Protein AF-A0A5C6PPC3-F1 (afdb_monomer)

Secondary structure (DSSP, 8-state):
----SHHHHHHHHHHHHHHHHHHTT--GGGHHHHIIIIIHHHHHHHHHHHTSSHHHHHHHHHHHHHHHHHHHHHTT-TTS-SPPP--S--SHHHHHHHHHHHSSSS-TT-STTHHHHHHHHHHHHHTT-HHHHHHHHTSSSS-----

Mean predicted aligned error: 3.56 Å

Radius of gyration: 15.16 Å; Cα contacts (8 Å, |Δi|>4): 171; chains: 1; bounding box: 40×26×38 Å

Nearest PDB structures (foldseek):
  3hfw-assembly1_A  TM=9.904E-01  e=4.115E-12  Homo sapiens

Organism: NCBI:txid433684

pLDDT: mean 93.92, std 8.84, range [35.09, 98.75]

InterPro domains:
  IPR005502 ADP-ribosylation/Crystallin J1 [PF03747] (1-143)
  IPR036705 ADP-ribosylation/Crystallin J1 superfamily [G3DSA:1.10.4080.10] (1-146)
  IPR036705 ADP-ribosylation/Crystallin J1 superfamily [SSF101478] (1-142)
  IPR050792 ADP-ribosylglycohydrolase-like [PTHR16222] (1-143)

Sequence (147 aa):
MTHPHPTGFLGAVASALFTAYAVQRRPVTTWGLGLIKEALPVAQNFVQGRGFAVAETERDWGYFGDKWQWYLNLRGISNGRGPVIWPANYGPAERDQVYKTFSLSGWAGRSGHDAPMIALDALLGAGSDWEELMSRAAFHGGNEMTK

Solvent-accessible surface area (backbone atoms only — not comparable to full-atom values): 8094 Å² total; per-residue (Å²): 135,89,47,97,42,45,44,38,46,51,20,55,51,48,50,54,49,50,52,52,35,57,76,67,66,52,64,74,53,32,48,67,38,43,41,61,72,54,48,47,60,54,52,51,55,52,44,58,74,66,68,60,67,42,72,67,38,59,72,51,39,57,59,42,54,52,53,51,52,49,50,27,51,68,27,52,21,62,85,31,44,73,71,74,53,73,66,96,71,68,50,67,72,47,42,43,60,53,39,27,72,61,22,92,80,63,50,15,36,70,46,28,57,24,30,55,46,46,46,49,51,16,50,73,74,24,69,90,39,64,68,52,26,42,52,54,47,48,53,52,92,44,49,48,72,87,126

Foldseek 3Di:
DPDPEQFAVLLVVLVVQVVVCVVVVPPLLCSLLCSLPPVLVVVLVVLVVVVPCNVRRVVRNVVLNVLSCVLNVQQVSNVSDDDGDDDPDDAQVNLQVVQLVSDPHSAGLPISRRVSVQLSVLCSVQPPNPVSSCRRRQDHPHPNDPD

Structure (mmCIF, N/CA/C/O backbone):
data_AF-A0A5C6PPC3-F1
#
_entry.id   AF-A0A5C6PPC3-F1
#
loop_
_atom_site.group_PDB
_atom_site.id
_atom_site.type_symbol
_atom_site.label_atom_id
_atom_site.label_alt_id
_atom_site.label_comp_id
_atom_site.label_asym_id
_atom_site.label_entity_id
_atom_site.label_seq_id
_atom_site.pdbx_PDB_ins_code
_atom_site.Cartn_x
_atom_site.Cartn_y
_atom_site.Cartn_z
_atom_site.occupancy
_atom_site.B_iso_or_equiv
_atom_site.auth_seq_id
_atom_site.auth_comp_id
_atom_site.auth_asym_id
_atom_site.auth_atom_id
_atom_site.pdbx_PDB_model_num
ATOM 1 N N . MET A 1 1 ? -5.559 -7.594 18.276 1.00 73.75 1 MET A N 1
ATOM 2 C CA . MET A 1 1 ? -4.899 -8.308 19.393 1.00 73.75 1 MET A CA 1
ATOM 3 C C . MET A 1 1 ? -3.629 -7.594 19.842 1.00 73.75 1 MET A C 1
AT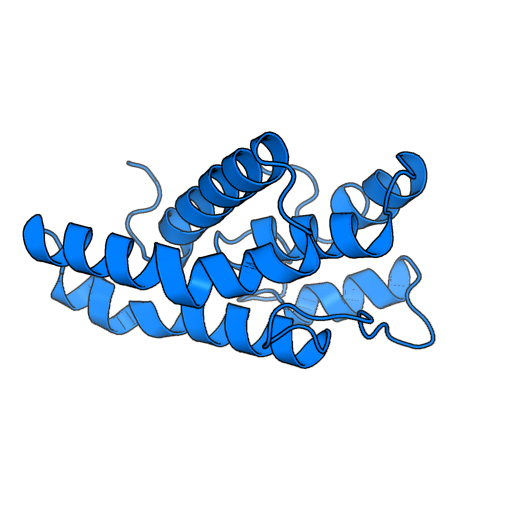OM 5 O O . MET A 1 1 ? -3.569 -7.245 21.005 1.00 73.75 1 MET A O 1
ATOM 9 N N . THR A 1 2 ? -2.658 -7.321 18.961 1.00 88.56 2 THR A N 1
ATOM 10 C CA . THR A 1 2 ? -1.364 -6.707 19.350 1.00 88.56 2 THR A CA 1
ATOM 11 C C . THR A 1 2 ? -1.152 -5.265 18.869 1.00 88.56 2 THR A C 1
ATOM 13 O O . THR A 1 2 ? -0.312 -4.568 19.420 1.00 88.56 2 THR A O 1
ATOM 16 N N . HIS A 1 3 ? -1.933 -4.794 17.889 1.00 90.25 3 HIS A N 1
ATOM 17 C CA . HIS A 1 3 ? -1.831 -3.439 17.326 1.00 90.25 3 HIS A CA 1
ATOM 18 C C . HIS A 1 3 ? -3.191 -2.713 17.371 1.00 90.25 3 HIS A C 1
ATOM 20 O O . HIS A 1 3 ? -3.855 -2.599 16.339 1.00 90.25 3 HIS A O 1
ATOM 26 N N . PRO A 1 4 ? -3.662 -2.265 18.551 1.00 90.69 4 PRO A N 1
ATOM 27 C CA . PRO A 1 4 ? -4.972 -1.630 18.728 1.00 90.69 4 PRO A CA 1
ATOM 28 C C . PRO A 1 4 ? -4.967 -0.145 18.306 1.00 90.69 4 PRO A C 1
ATOM 30 O O . PRO A 1 4 ? -5.445 0.715 19.032 1.00 90.69 4 PRO A O 1
ATOM 33 N N . HIS A 1 5 ? -4.390 0.159 17.143 1.00 95.12 5 HIS A N 1
ATOM 34 C CA . HIS A 1 5 ? -4.354 1.495 16.544 1.00 95.12 5 HIS A CA 1
ATOM 35 C C . HIS A 1 5 ? -4.693 1.377 15.049 1.00 95.12 5 HIS A C 1
ATOM 37 O O . HIS A 1 5 ? -4.181 0.442 14.419 1.00 95.12 5 HIS A O 1
ATOM 43 N N . PRO A 1 6 ? -5.493 2.289 14.452 1.00 96.00 6 PRO A N 1
ATOM 44 C CA . PRO A 1 6 ? -5.935 2.194 13.054 1.00 96.00 6 PRO A CA 1
ATOM 45 C C . PRO A 1 6 ? -4.784 2.026 12.066 1.00 96.00 6 PRO A C 1
ATOM 47 O O . PRO A 1 6 ? -4.80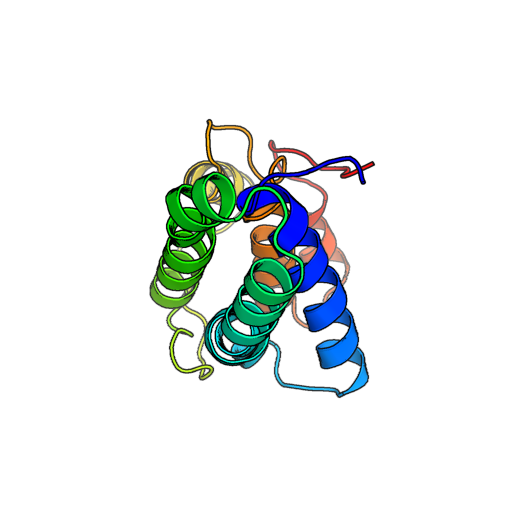3 1.090 11.274 1.00 96.00 6 PRO A O 1
ATOM 50 N N . THR A 1 7 ? -3.712 2.815 12.187 1.00 95.75 7 THR A N 1
ATOM 51 C CA . THR A 1 7 ? -2.498 2.648 11.361 1.00 95.75 7 THR A CA 1
ATOM 52 C C . THR A 1 7 ? -1.925 1.226 11.386 1.00 95.75 7 THR A C 1
ATOM 54 O O . THR A 1 7 ? -1.358 0.780 10.395 1.00 95.75 7 THR A O 1
ATOM 57 N N . GLY A 1 8 ? -2.065 0.509 12.505 1.00 95.31 8 GLY A N 1
ATOM 58 C CA . GLY A 1 8 ? -1.597 -0.864 12.662 1.00 95.31 8 GLY A CA 1
ATOM 59 C C . GLY A 1 8 ? -2.572 -1.887 12.083 1.00 95.31 8 GLY A C 1
ATOM 60 O O . GLY A 1 8 ? -2.228 -2.606 11.147 1.00 95.31 8 GLY A O 1
ATOM 61 N N . PHE A 1 9 ? -3.794 -1.970 12.619 1.00 96.06 9 PHE A N 1
ATOM 62 C CA . PHE A 1 9 ? -4.726 -3.032 12.219 1.00 96.06 9 PHE A CA 1
ATOM 63 C C . PHE A 1 9 ? -5.264 -2.868 10.791 1.00 96.06 9 PHE A C 1
ATOM 65 O O . PHE A 1 9 ? -5.566 -3.874 10.150 1.00 96.06 9 PHE A O 1
ATOM 72 N N . LEU A 1 10 ? -5.346 -1.643 10.255 1.00 97.88 10 LEU A N 1
ATOM 73 C CA . LEU A 1 10 ? -5.717 -1.432 8.851 1.00 97.88 10 LEU A CA 1
ATOM 74 C C . LEU A 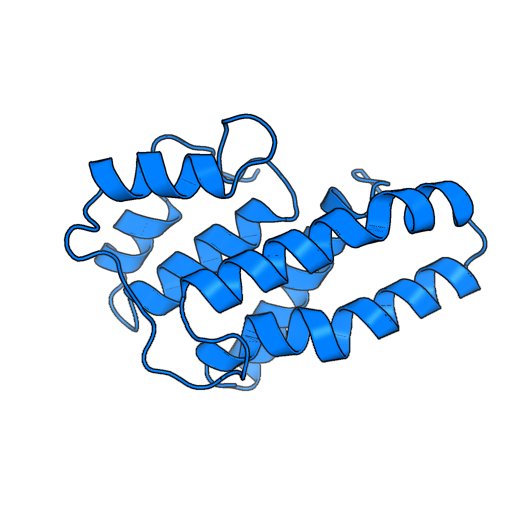1 10 ? -4.638 -1.949 7.894 1.00 97.88 10 LEU A C 1
ATOM 76 O O . LEU A 1 10 ? -4.958 -2.343 6.775 1.00 97.88 10 LEU A O 1
ATOM 80 N N . GLY A 1 11 ? -3.388 -2.058 8.353 1.00 98.06 11 GLY A N 1
ATOM 81 C CA . GLY A 1 11 ? -2.342 -2.774 7.627 1.00 98.06 11 GLY A CA 1
ATOM 82 C C . GLY A 1 11 ? -2.659 -4.256 7.449 1.00 98.06 11 GLY A C 1
ATOM 83 O O . GLY A 1 11 ? -2.522 -4.792 6.354 1.00 98.06 11 GLY A O 1
ATOM 84 N N . ALA A 1 12 ? -3.177 -4.908 8.494 1.00 98.00 12 ALA A N 1
ATOM 85 C CA . ALA A 1 12 ? -3.624 -6.298 8.401 1.00 98.00 12 ALA A CA 1
ATOM 86 C C . ALA A 1 12 ? -4.828 -6.452 7.453 1.00 98.00 12 ALA A C 1
ATOM 88 O O . ALA A 1 12 ? -4.882 -7.410 6.681 1.00 98.00 12 ALA A O 1
ATOM 89 N N . VAL A 1 13 ? -5.759 -5.488 7.466 1.00 98.25 13 VAL A N 1
ATOM 90 C CA . VAL A 1 13 ? -6.870 -5.432 6.499 1.00 98.25 13 VAL A CA 1
ATOM 91 C C . VAL A 1 13 ? -6.333 -5.324 5.071 1.00 98.25 13 VAL A C 1
ATOM 93 O O . VAL A 1 13 ? -6.765 -6.091 4.215 1.00 98.25 13 VAL A O 1
ATOM 96 N N . ALA A 1 14 ? -5.369 -4.434 4.814 1.00 98.69 14 ALA A N 1
ATOM 97 C CA . ALA A 1 14 ? -4.754 -4.276 3.497 1.00 98.69 14 ALA A CA 1
ATOM 98 C C . ALA A 1 14 ? -4.091 -5.575 3.009 1.00 98.69 14 ALA A C 1
ATOM 100 O O . ALA A 1 14 ? -4.391 -6.029 1.906 1.00 98.69 14 ALA A O 1
ATOM 101 N N . SER A 1 15 ? -3.270 -6.226 3.840 1.00 98.31 15 SER A N 1
ATOM 102 C CA . SER A 1 15 ? -2.610 -7.490 3.484 1.00 98.31 15 SER A CA 1
ATOM 103 C C . SER A 1 15 ? -3.606 -8.607 3.152 1.00 98.31 15 SER A C 1
ATOM 105 O O . SER A 1 15 ? -3.459 -9.295 2.137 1.00 98.31 15 SER A O 1
ATOM 107 N N . ALA A 1 16 ? -4.648 -8.777 3.973 1.00 98.38 16 ALA A N 1
ATOM 108 C CA . ALA A 1 16 ? -5.672 -9.792 3.735 1.00 98.38 16 ALA A CA 1
ATOM 109 C C . ALA A 1 16 ? -6.486 -9.489 2.465 1.00 98.38 16 ALA A C 1
ATOM 111 O O . ALA A 1 16 ? -6.740 -10.384 1.656 1.00 98.38 16 ALA A O 1
ATOM 112 N N . LEU A 1 17 ? -6.846 -8.220 2.255 1.00 98.56 17 LEU A N 1
ATOM 113 C CA . LEU A 1 17 ? -7.590 -7.773 1.081 1.00 98.56 17 LEU A CA 1
ATOM 114 C C . LEU A 1 17 ? -6.797 -7.995 -0.208 1.00 98.56 17 LEU A C 1
ATOM 116 O O . LEU A 1 17 ? -7.330 -8.539 -1.171 1.00 98.56 17 LEU A O 1
ATOM 120 N N . PHE A 1 18 ? -5.523 -7.609 -0.230 1.00 98.62 18 PHE A N 1
ATOM 121 C CA . PHE A 1 18 ? -4.670 -7.761 -1.409 1.00 98.62 18 PHE A CA 1
ATOM 122 C C . PHE A 1 18 ? -4.427 -9.230 -1.738 1.00 98.62 18 PHE A C 1
ATOM 124 O O . PHE A 1 18 ? -4.481 -9.611 -2.905 1.00 98.62 18 PHE A O 1
ATOM 131 N N . THR A 1 19 ? -4.285 -10.080 -0.719 1.00 98.62 19 THR A N 1
ATOM 132 C CA . THR A 1 19 ? -4.251 -11.538 -0.903 1.00 98.62 19 THR A CA 1
ATOM 133 C C . THR A 1 19 ? -5.537 -12.039 -1.571 1.00 98.62 19 THR A C 1
ATOM 135 O O . THR A 1 19 ? 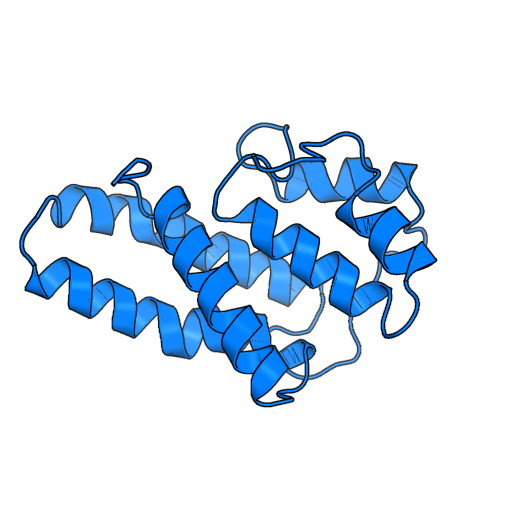-5.481 -12.779 -2.554 1.00 98.62 19 THR A O 1
ATOM 138 N N . ALA A 1 20 ? -6.709 -11.594 -1.107 1.00 98.56 20 ALA A N 1
ATOM 139 C CA . ALA A 1 20 ? -7.985 -11.958 -1.724 1.00 98.56 20 ALA A CA 1
ATOM 140 C C . ALA A 1 20 ? -8.113 -11.438 -3.169 1.00 98.56 20 ALA A C 1
ATOM 142 O O . ALA A 1 20 ? -8.620 -12.146 -4.041 1.00 98.56 20 ALA A O 1
ATOM 143 N N . TYR A 1 21 ? -7.629 -10.227 -3.451 1.00 98.56 21 TYR A N 1
ATOM 144 C CA . TYR A 1 21 ? -7.606 -9.654 -4.797 1.00 98.56 21 TYR A CA 1
ATOM 145 C C . TYR A 1 21 ? -6.681 -10.414 -5.748 1.00 98.56 21 TYR A C 1
ATOM 147 O O . TYR A 1 21 ? -7.057 -10.624 -6.904 1.00 98.56 21 TYR A O 1
ATOM 155 N N . ALA A 1 22 ? -5.531 -10.884 -5.261 1.00 97.94 22 ALA A N 1
ATOM 156 C CA . ALA A 1 22 ? -4.623 -11.738 -6.018 1.00 97.94 22 ALA A CA 1
ATOM 157 C C . ALA A 1 22 ? -5.300 -13.057 -6.420 1.00 97.94 22 ALA A C 1
ATOM 159 O O . ALA A 1 22 ? -5.281 -13.425 -7.594 1.00 97.94 22 ALA A O 1
ATOM 160 N N . VAL A 1 23 ? -5.984 -13.723 -5.478 1.00 98.44 23 VAL A N 1
ATOM 161 C CA . VAL A 1 23 ? -6.762 -14.950 -5.747 1.00 98.44 23 VAL A CA 1
ATOM 162 C C . VAL A 1 23 ? -7.852 -14.702 -6.795 1.00 98.44 23 VAL A C 1
ATOM 164 O O . VAL A 1 23 ? -8.050 -15.517 -7.694 1.00 98.44 23 VAL A O 1
ATOM 167 N N . GLN A 1 24 ? -8.521 -13.549 -6.727 1.00 98.25 24 GLN A N 1
ATOM 168 C CA . GLN A 1 24 ? -9.544 -13.127 -7.692 1.00 98.25 24 GLN A CA 1
ATOM 169 C C . GLN A 1 24 ? -8.973 -12.637 -9.031 1.00 98.25 24 GLN A C 1
ATOM 171 O O . GLN A 1 24 ? -9.745 -12.289 -9.923 1.00 98.25 24 GLN A O 1
ATOM 176 N N . ARG A 1 25 ? -7.643 -12.574 -9.182 1.00 97.19 25 ARG A N 1
ATOM 177 C CA . ARG A 1 25 ? -6.958 -12.032 -10.366 1.00 97.19 25 ARG A CA 1
ATOM 178 C C . ARG A 1 25 ? -7.398 -10.605 -10.712 1.00 97.19 25 ARG A C 1
ATOM 180 O O . ARG A 1 25 ? -7.464 -10.236 -11.884 1.00 97.19 25 ARG A O 1
ATOM 187 N N . ARG A 1 26 ? -7.707 -9.787 -9.699 1.00 97.81 26 ARG A N 1
ATOM 188 C CA . ARG A 1 26 ? -7.990 -8.362 -9.918 1.00 97.81 26 ARG A CA 1
ATOM 189 C C . ARG A 1 26 ? -6.711 -7.656 -10.394 1.00 97.81 26 ARG A C 1
ATOM 191 O O . ARG A 1 26 ? -5.647 -7.948 -9.844 1.00 97.81 26 ARG A O 1
ATOM 198 N N . PRO A 1 27 ? -6.785 -6.702 -11.339 1.00 97.12 27 PRO A N 1
ATOM 199 C CA . PRO A 1 27 ? -5.612 -5.941 -11.762 1.00 97.12 27 PRO A CA 1
ATOM 200 C C . PRO A 1 27 ? -4.938 -5.238 -10.576 1.00 97.12 27 PRO A C 1
ATOM 202 O O . PRO A 1 27 ? -5.609 -4.557 -9.803 1.00 97.12 27 PRO A O 1
ATOM 205 N N . VAL A 1 28 ? -3.616 -5.370 -10.434 1.00 97.81 28 VAL A N 1
ATOM 206 C CA . VAL A 1 28 ? -2.870 -4.848 -9.265 1.00 97.81 28 VAL A CA 1
ATOM 207 C C . VAL A 1 28 ? -3.047 -3.332 -9.094 1.00 97.81 28 VAL A C 1
ATOM 209 O O . VAL A 1 28 ? -3.136 -2.833 -7.974 1.00 97.81 28 VAL A O 1
ATOM 212 N N . THR A 1 29 ? -3.220 -2.593 -10.196 1.00 98.06 29 THR A N 1
ATOM 213 C CA . THR A 1 29 ? -3.464 -1.141 -10.180 1.00 98.06 29 THR A CA 1
ATOM 214 C C . THR A 1 29 ? -4.748 -0.740 -9.452 1.00 98.06 29 THR A C 1
ATOM 216 O O . THR A 1 29 ? -4.858 0.403 -9.018 1.00 98.06 29 THR A O 1
ATOM 219 N N . THR A 1 30 ? -5.720 -1.644 -9.284 1.00 98.38 30 THR A N 1
ATOM 220 C CA . THR A 1 30 ? -6.989 -1.340 -8.601 1.00 98.38 30 THR A CA 1
ATOM 221 C C . THR A 1 30 ? -6.943 -1.611 -7.100 1.00 98.38 30 THR A C 1
ATOM 223 O O . THR A 1 30 ? -7.883 -1.248 -6.394 1.00 98.38 30 THR A O 1
ATOM 226 N N . TRP A 1 31 ? -5.900 -2.272 -6.587 1.00 98.56 31 TRP A N 1
ATOM 227 C CA . TRP A 1 31 ? -5.908 -2.815 -5.227 1.00 98.56 31 TRP A CA 1
ATOM 228 C C . TRP A 1 31 ? -5.968 -1.720 -4.162 1.00 98.56 31 TRP A C 1
ATOM 230 O O . TRP A 1 31 ? -6.843 -1.757 -3.297 1.00 98.56 31 TRP A O 1
ATOM 240 N N . GLY A 1 32 ? -5.111 -0.700 -4.262 1.00 98.44 32 GLY A N 1
ATOM 241 C CA . GLY A 1 32 ? -5.124 0.418 -3.316 1.00 98.44 32 GLY A CA 1
ATOM 242 C C . GLY A 1 32 ? -6.399 1.268 -3.394 1.00 98.44 32 GLY A C 1
ATOM 243 O O . GLY A 1 32 ? -6.890 1.724 -2.365 1.00 98.44 32 GLY A O 1
ATOM 244 N N . LEU A 1 33 ? -6.997 1.423 -4.583 1.00 98.38 33 LEU A N 1
ATOM 245 C CA . LEU A 1 33 ? -8.302 2.082 -4.706 1.00 98.38 33 LEU A CA 1
ATOM 246 C C . LEU A 1 33 ? -9.388 1.287 -3.968 1.00 98.38 33 LEU A C 1
ATOM 248 O O . LEU A 1 33 ? -10.164 1.870 -3.213 1.00 98.38 33 LEU A O 1
ATOM 252 N N . GLY A 1 34 ? -9.410 -0.036 -4.150 1.00 98.56 34 GLY A N 1
ATOM 253 C CA . GLY A 1 34 ? -10.325 -0.927 -3.439 1.00 98.56 34 GLY A CA 1
ATOM 254 C C . GLY A 1 34 ? -10.120 -0.888 -1.922 1.00 98.56 34 GLY A C 1
ATOM 255 O O . GLY A 1 34 ? -11.093 -0.894 -1.176 1.00 98.56 34 GLY A O 1
ATOM 256 N N . LEU A 1 35 ? -8.877 -0.768 -1.443 1.00 98.69 35 LEU A N 1
ATOM 257 C CA . LEU A 1 35 ? -8.603 -0.559 -0.019 1.00 98.69 35 LEU A CA 1
ATOM 258 C C . LEU A 1 35 ? -9.320 0.694 0.503 1.00 98.69 35 LEU A C 1
ATOM 260 O O . LEU A 1 35 ? -10.087 0.596 1.457 1.00 98.69 35 LEU A O 1
ATOM 264 N N . ILE A 1 36 ? -9.133 1.842 -0.154 1.00 98.50 36 ILE A N 1
ATOM 265 C CA . ILE A 1 36 ? -9.710 3.123 0.285 1.00 98.50 36 ILE A CA 1
ATOM 266 C C . ILE A 1 36 ? -11.236 3.151 0.139 1.00 98.50 36 ILE A C 1
ATOM 268 O O . ILE A 1 36 ? -11.926 3.649 1.026 1.00 98.50 36 ILE A O 1
ATOM 272 N N . LYS A 1 37 ? -11.774 2.672 -0.987 1.00 98.12 37 LYS A N 1
ATOM 273 C CA . LYS A 1 37 ? -13.191 2.857 -1.345 1.00 98.12 37 LYS A CA 1
ATOM 274 C C . LYS A 1 37 ? -14.104 1.730 -0.882 1.00 98.12 37 LYS A C 1
ATOM 276 O O . LYS A 1 37 ? -15.282 1.987 -0.665 1.00 98.12 37 LYS A O 1
ATOM 281 N N . GLU A 1 38 ? -13.585 0.514 -0.734 1.00 96.88 38 GLU A N 1
ATOM 282 C CA . GLU A 1 38 ? -14.380 -0.658 -0.353 1.00 96.88 38 GLU A CA 1
ATOM 283 C C . GLU A 1 38 ? -14.072 -1.069 1.093 1.00 96.88 38 GLU A C 1
ATOM 285 O O . GLU A 1 38 ? -14.972 -1.127 1.928 1.00 96.88 38 GLU A O 1
ATOM 290 N N . ALA A 1 39 ? -12.800 -1.313 1.422 1.00 98.06 39 ALA A N 1
ATOM 291 C CA . ALA A 1 39 ? -12.445 -1.931 2.699 1.00 98.06 39 ALA A CA 1
ATOM 292 C C . ALA A 1 39 ? -12.461 -0.967 3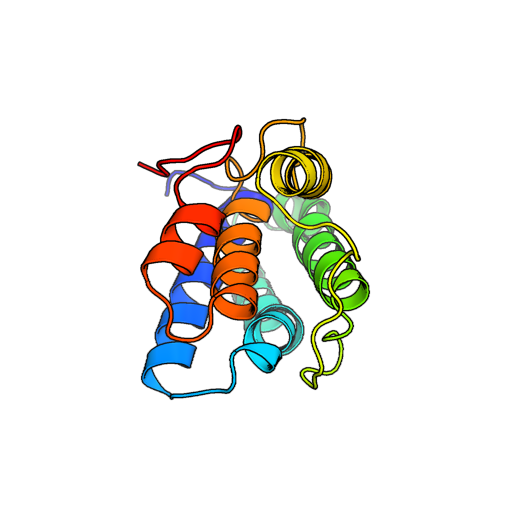.894 1.00 98.06 39 ALA A C 1
ATOM 294 O O . ALA A 1 39 ? -12.972 -1.341 4.950 1.00 98.06 39 ALA A O 1
ATOM 295 N N . LEU A 1 40 ? -11.936 0.260 3.758 1.00 97.94 40 LEU A N 1
ATOM 296 C CA . LEU A 1 40 ? -11.907 1.214 4.876 1.00 97.94 40 LEU A CA 1
ATOM 297 C C . LEU A 1 40 ? -13.314 1.558 5.406 1.00 97.94 40 LEU A C 1
ATOM 299 O O . LEU A 1 40 ? -13.505 1.441 6.615 1.00 97.94 40 LEU A O 1
ATOM 303 N N . PRO A 1 41 ? -14.326 1.887 4.576 1.00 97.38 41 PRO A N 1
ATOM 304 C CA . PRO A 1 41 ? -15.675 2.154 5.083 1.00 97.38 41 PRO A CA 1
ATOM 305 C C . PRO A 1 41 ? -16.282 0.963 5.838 1.00 97.38 41 PRO A C 1
ATOM 307 O O . PRO A 1 41 ? -16.891 1.130 6.893 1.00 97.38 41 PRO A O 1
ATOM 310 N N . VAL A 1 42 ? -16.074 -0.261 5.338 1.00 97.75 42 VAL A N 1
ATOM 311 C CA . VAL A 1 42 ? -16.559 -1.485 5.996 1.00 97.75 42 VAL A CA 1
ATOM 312 C C . VAL A 1 42 ? -15.856 -1.704 7.338 1.00 97.75 42 VAL A C 1
ATOM 314 O O . VAL A 1 42 ? -16.513 -2.014 8.333 1.00 97.75 42 VAL A O 1
ATOM 317 N N . ALA A 1 43 ? -14.536 -1.508 7.393 1.00 96.56 43 ALA A N 1
ATOM 318 C CA . ALA A 1 43 ? -13.766 -1.618 8.627 1.00 96.56 43 ALA A CA 1
ATOM 319 C C . ALA A 1 43 ? -14.191 -0.566 9.665 1.00 96.56 43 ALA A C 1
ATOM 321 O O . ALA A 1 43 ? -14.305 -0.890 10.847 1.00 96.56 43 ALA A O 1
ATOM 322 N N . GLN A 1 44 ? -14.471 0.667 9.235 1.00 95.25 44 GLN A N 1
ATOM 323 C CA . GLN A 1 44 ? -14.921 1.743 10.119 1.00 95.25 44 GLN A CA 1
ATOM 324 C C . GLN A 1 44 ? -16.284 1.422 10.738 1.00 95.25 44 GLN A C 1
ATOM 326 O O . GLN A 1 44 ? -16.430 1.464 11.960 1.00 95.25 44 GLN A O 1
ATOM 331 N N . ASN A 1 45 ? -17.245 0.995 9.912 1.00 96.19 45 ASN A N 1
ATOM 332 C CA . ASN A 1 45 ? -18.564 0.561 10.377 1.00 96.19 45 ASN A CA 1
ATOM 333 C C . ASN A 1 45 ? -18.460 -0.601 11.378 1.00 96.19 45 ASN A C 1
ATOM 335 O O . ASN A 1 45 ? -19.187 -0.643 12.371 1.00 96.19 45 ASN A O 1
ATOM 339 N N . PHE A 1 46 ? -17.535 -1.541 11.150 1.00 94.38 46 PHE A N 1
ATOM 340 C CA . PHE A 1 46 ? -17.289 -2.637 12.085 1.00 94.38 46 PHE A CA 1
ATOM 341 C C . PHE A 1 46 ? -16.767 -2.137 13.439 1.00 94.38 46 PHE A C 1
ATOM 343 O O . PHE A 1 46 ? -17.260 -2.583 14.474 1.00 94.38 46 PHE A O 1
ATOM 350 N N . VAL A 1 47 ? -15.797 -1.215 13.455 1.00 93.25 47 VAL A N 1
ATOM 351 C CA . VAL A 1 47 ? -15.260 -0.634 14.700 1.00 93.25 47 VAL A CA 1
ATOM 352 C C . VAL A 1 47 ? -16.356 0.089 15.482 1.00 93.25 47 VAL A C 1
ATOM 354 O O . VAL A 1 47 ? -16.532 -0.185 16.670 1.00 93.25 47 VAL A O 1
ATOM 357 N N . GLN A 1 48 ? -17.135 0.942 14.812 1.00 93.50 48 GLN A N 1
ATOM 358 C CA . GLN A 1 48 ? -18.257 1.661 15.421 1.00 93.50 48 GLN A CA 1
ATOM 359 C C . GLN A 1 48 ? -19.276 0.694 16.038 1.00 93.50 48 GLN A C 1
ATOM 361 O O . GLN A 1 48 ? -19.672 0.861 17.190 1.00 93.50 48 GLN A O 1
ATOM 366 N N . GLY A 1 49 ? -19.634 -0.374 15.317 1.00 93.38 49 GLY A N 1
ATOM 367 C CA . GLY A 1 49 ? -20.576 -1.389 15.796 1.00 93.38 49 GLY A CA 1
ATOM 368 C C . GLY A 1 49 ? -20.073 -2.226 16.979 1.00 93.38 49 GLY A C 1
ATOM 369 O O . GLY A 1 49 ? -20.882 -2.796 17.708 1.00 93.38 49 GLY A O 1
ATOM 370 N N . ARG A 1 50 ? -18.754 -2.311 17.202 1.00 89.88 50 ARG A N 1
ATOM 371 C CA . ARG A 1 50 ? -18.174 -3.007 18.366 1.00 89.88 50 ARG A CA 1
ATOM 372 C C . ARG A 1 50 ? -18.129 -2.146 19.626 1.00 89.88 50 ARG A C 1
ATOM 374 O O . ARG A 1 50 ? -18.012 -2.711 20.710 1.00 89.88 50 ARG A O 1
ATOM 381 N N . GLY A 1 51 ? -18.205 -0.822 19.496 1.00 86.56 51 GLY A N 1
ATOM 382 C CA . GLY A 1 51 ? -18.282 0.102 20.632 1.00 86.56 51 GLY A CA 1
ATOM 383 C C . GLY A 1 51 ? -17.022 0.184 21.505 1.00 86.56 51 GLY A C 1
ATOM 384 O O . GLY A 1 51 ? -17.085 0.732 22.600 1.00 86.56 51 GLY A O 1
ATOM 385 N N . PHE A 1 52 ? -15.880 -0.347 21.057 1.00 86.00 52 PHE A N 1
ATOM 386 C CA . PHE A 1 52 ? -14.625 -0.337 21.817 1.00 86.00 52 PHE A CA 1
ATOM 387 C C . PHE A 1 52 ? -13.636 0.686 21.246 1.00 86.00 52 PHE A C 1
ATOM 389 O O . PHE A 1 52 ? -13.332 0.625 20.057 1.00 86.00 52 PHE A O 1
ATOM 396 N N . ALA A 1 53 ? -13.118 1.585 22.096 1.00 88.00 53 ALA A N 1
ATOM 397 C CA . ALA A 1 53 ? -12.127 2.618 21.747 1.00 88.00 53 ALA A CA 1
ATOM 398 C C . ALA A 1 53 ? -12.465 3.400 20.456 1.00 88.00 53 ALA A C 1
ATOM 400 O O . ALA A 1 53 ? -11.592 3.696 19.634 1.00 88.00 53 ALA A O 1
ATOM 401 N N . VAL A 1 54 ? -13.762 3.659 20.235 1.00 90.81 54 VAL A N 1
ATOM 402 C CA . VAL A 1 54 ? -14.272 4.242 18.983 1.00 90.81 54 VAL A CA 1
ATOM 403 C C . VAL A 1 54 ? -13.740 5.659 18.804 1.00 90.81 54 VAL A C 1
ATOM 405 O O . VAL A 1 54 ? -13.211 5.965 17.743 1.00 90.81 54 VAL A O 1
ATOM 408 N N . ALA A 1 55 ? -13.796 6.489 19.848 1.00 92.38 55 ALA A N 1
ATOM 409 C CA . ALA A 1 55 ? -13.366 7.883 19.777 1.00 92.38 55 ALA A CA 1
ATOM 410 C C . ALA A 1 55 ? -11.869 8.017 19.448 1.00 92.38 55 ALA A C 1
ATOM 412 O O . ALA A 1 55 ? -11.484 8.817 18.597 1.00 92.38 55 ALA A O 1
ATOM 413 N N . GLU A 1 56 ? -11.016 7.212 20.085 1.00 91.94 56 GLU A N 1
ATOM 414 C CA . GLU A 1 56 ? -9.578 7.186 19.816 1.00 91.94 56 GLU A CA 1
ATOM 415 C C . GLU A 1 56 ? -9.286 6.669 18.406 1.00 91.94 56 GLU A C 1
ATOM 417 O O . GLU A 1 56 ? -8.457 7.233 17.692 1.00 91.94 56 GLU A O 1
ATOM 422 N N . THR A 1 57 ? -9.998 5.622 17.983 1.00 93.62 57 THR A N 1
ATOM 423 C CA . THR A 1 57 ? -9.825 5.038 16.651 1.00 93.62 57 THR A CA 1
ATOM 424 C C . THR A 1 57 ? -10.258 6.006 15.552 1.00 93.62 57 THR A C 1
ATOM 426 O O . THR A 1 57 ? -9.562 6.124 14.548 1.00 93.62 57 THR A O 1
ATOM 429 N N . GLU A 1 58 ? -11.372 6.716 15.730 1.00 93.38 58 GLU A N 1
ATOM 430 C CA . GLU A 1 58 ? -11.874 7.701 14.769 1.00 93.38 58 GLU A CA 1
ATOM 431 C C . GLU A 1 58 ? -10.968 8.927 14.668 1.00 93.38 58 GLU A C 1
ATOM 433 O O . GLU A 1 58 ? -10.721 9.401 13.559 1.00 93.38 58 GLU A O 1
ATOM 438 N N . ARG A 1 59 ? -10.414 9.396 15.796 1.00 95.31 59 ARG A N 1
ATOM 439 C CA . ARG A 1 59 ? -9.449 10.505 15.817 1.00 95.31 59 ARG A CA 1
ATOM 440 C C . ARG A 1 59 ? -8.254 10.233 14.903 1.00 95.31 59 ARG A C 1
ATOM 442 O O . ARG A 1 59 ? -7.841 11.120 14.161 1.00 95.31 59 ARG A O 1
ATOM 449 N N . ASP A 1 60 ? -7.723 9.012 14.943 1.00 95.69 60 ASP A N 1
ATOM 450 C CA . ASP A 1 60 ? -6.480 8.654 14.248 1.00 95.69 60 ASP A CA 1
ATOM 451 C C . ASP A 1 60 ? -6.723 7.920 12.910 1.00 95.69 60 ASP A C 1
ATOM 453 O O . ASP A 1 60 ? -5.776 7.549 12.211 1.00 95.69 60 ASP A O 1
ATOM 457 N N . TRP A 1 61 ? -7.989 7.720 12.519 1.00 95.88 61 TRP A N 1
ATOM 458 C CA . TRP A 1 61 ? -8.386 6.958 11.328 1.00 95.88 61 TRP A CA 1
ATOM 459 C C . TRP A 1 61 ? -7.847 7.554 10.025 1.00 95.88 61 TRP A C 1
ATOM 461 O O . TRP A 1 61 ? -7.350 6.831 9.155 1.00 95.88 61 TRP A O 1
ATOM 471 N N . GLY A 1 62 ? -7.943 8.884 9.900 1.00 96.00 62 GLY A N 1
ATOM 472 C CA . GLY A 1 62 ? -7.660 9.615 8.662 1.00 96.00 62 GLY A CA 1
ATOM 473 C C . GLY A 1 62 ? -6.249 9.379 8.132 1.00 96.00 62 GLY A C 1
ATOM 474 O O . GLY A 1 62 ? -6.074 9.171 6.934 1.00 96.00 62 GLY A O 1
ATOM 475 N N . TYR A 1 63 ? -5.257 9.276 9.026 1.00 97.62 63 TYR A N 1
ATOM 476 C CA . TYR A 1 63 ? -3.849 9.125 8.652 1.00 97.62 63 TYR A CA 1
ATOM 477 C C . TYR A 1 63 ? -3.610 7.984 7.656 1.00 97.62 63 TYR A C 1
ATOM 479 O O . TYR A 1 63 ? -2.912 8.167 6.657 1.00 97.62 63 TYR A O 1
ATOM 487 N N . PHE A 1 64 ? -4.185 6.804 7.915 1.00 98.12 64 PHE A N 1
ATOM 488 C CA . PHE A 1 64 ? -3.978 5.639 7.058 1.00 98.12 64 PHE A CA 1
ATOM 489 C C . PHE A 1 64 ? -4.567 5.884 5.664 1.00 98.12 64 PHE A C 1
ATOM 491 O O . PHE A 1 64 ? -3.869 5.718 4.663 1.00 98.12 64 PHE A O 1
ATOM 498 N N . GLY A 1 65 ? -5.829 6.319 5.595 1.00 97.94 65 GLY A N 1
ATOM 499 C CA . GLY A 1 65 ? -6.512 6.601 4.330 1.00 97.94 65 GLY A CA 1
ATOM 500 C C . GLY A 1 65 ? -5.814 7.691 3.516 1.00 97.94 65 GLY A C 1
ATOM 501 O O . GLY A 1 65 ? -5.572 7.505 2.323 1.00 97.94 65 GLY A O 1
ATOM 502 N N . ASP A 1 66 ? -5.410 8.780 4.168 1.00 98.38 66 ASP A N 1
ATOM 503 C CA . ASP A 1 66 ? -4.748 9.918 3.529 1.00 98.38 66 ASP A CA 1
ATOM 504 C C . ASP A 1 66 ? -3.371 9.541 2.977 1.00 98.38 66 ASP A C 1
ATOM 506 O O . ASP A 1 66 ? -3.025 9.909 1.851 1.00 98.38 66 ASP A O 1
ATOM 510 N N . LYS A 1 67 ? -2.586 8.749 3.724 1.00 98.44 67 LYS A N 1
ATOM 511 C CA . LYS A 1 67 ? -1.289 8.249 3.244 1.00 98.44 67 LYS A CA 1
ATOM 512 C C . LYS A 1 67 ? -1.432 7.316 2.050 1.00 98.44 67 LYS A C 1
ATOM 514 O O . LYS A 1 67 ? -0.658 7.431 1.100 1.00 98.44 67 LYS A O 1
ATOM 519 N N . TRP A 1 68 ? -2.434 6.443 2.055 1.00 98.69 68 TRP A N 1
ATOM 520 C CA . TRP A 1 68 ? -2.738 5.600 0.902 1.00 98.69 68 TRP A CA 1
ATOM 521 C C . TRP A 1 68 ? -3.203 6.421 -0.302 1.00 98.69 68 TRP A C 1
ATOM 523 O O . TRP A 1 68 ? -2.730 6.194 -1.413 1.00 98.69 68 TRP A O 1
ATOM 533 N N . GLN A 1 69 ? -4.057 7.425 -0.102 1.00 98.75 69 GLN A N 1
ATOM 534 C CA . GLN A 1 69 ? -4.501 8.302 -1.185 1.00 98.75 69 GLN A CA 1
ATOM 535 C C . GLN A 1 69 ? -3.333 9.091 -1.793 1.00 98.75 69 GLN A C 1
ATOM 537 O O . GLN A 1 69 ? -3.235 9.202 -3.018 1.00 98.75 69 GLN A O 1
ATOM 542 N N . TRP A 1 70 ? -2.430 9.602 -0.951 1.00 98.62 70 TRP A N 1
ATOM 543 C CA . TRP A 1 70 ? -1.193 10.254 -1.378 1.00 98.62 70 TRP A CA 1
ATOM 544 C C . TRP A 1 70 ? -0.321 9.321 -2.226 1.00 98.62 70 TRP A C 1
ATOM 546 O O . TRP A 1 70 ? 0.097 9.713 -3.315 1.00 98.62 70 TRP A O 1
ATOM 556 N N . TYR A 1 71 ? -0.105 8.081 -1.781 1.00 98.69 71 TYR A N 1
ATOM 557 C CA . TYR A 1 71 ? 0.673 7.085 -2.522 1.00 98.69 71 TYR A CA 1
ATOM 558 C C . TYR A 1 71 ? 0.073 6.790 -3.904 1.00 98.69 71 TYR A C 1
ATOM 560 O O . TYR A 1 71 ? 0.780 6.800 -4.913 1.00 98.69 71 TYR A O 1
ATOM 568 N N . LEU A 1 72 ? -1.245 6.586 -3.980 1.00 98.69 72 LEU A N 1
ATOM 569 C CA . LEU A 1 72 ? -1.904 6.312 -5.258 1.00 98.69 72 LEU A CA 1
ATOM 570 C C . LEU A 1 72 ? -1.831 7.505 -6.214 1.00 98.69 72 LEU A C 1
ATOM 572 O O . LEU A 1 72 ? -1.685 7.306 -7.418 1.00 98.69 72 LEU A O 1
ATOM 576 N N . ASN A 1 73 ? -1.901 8.734 -5.692 1.00 98.56 73 ASN A N 1
ATOM 577 C CA . ASN A 1 73 ? -1.681 9.942 -6.486 1.00 98.56 73 ASN A CA 1
ATOM 578 C C . ASN A 1 73 ? -0.232 10.020 -6.985 1.00 98.56 73 ASN A C 1
ATOM 580 O O . ASN A 1 73 ? -0.018 10.279 -8.166 1.00 98.56 73 ASN A O 1
ATOM 584 N N . LEU A 1 74 ? 0.749 9.736 -6.119 1.00 98.31 74 LEU A N 1
ATOM 585 C CA . LEU A 1 74 ? 2.173 9.704 -6.470 1.00 98.31 74 LEU A CA 1
ATOM 586 C C . LEU A 1 74 ? 2.461 8.719 -7.614 1.00 98.31 74 LEU A C 1
ATOM 588 O O . LEU A 1 74 ? 3.287 9.001 -8.477 1.00 98.31 74 LEU A O 1
ATOM 592 N N . ARG A 1 75 ? 1.774 7.572 -7.627 1.00 98.44 75 ARG A N 1
ATOM 593 C CA . ARG A 1 75 ? 1.894 6.540 -8.667 1.00 98.44 75 ARG A CA 1
ATOM 594 C C . ARG A 1 75 ? 0.946 6.716 -9.852 1.00 98.44 75 ARG A C 1
ATOM 596 O O . ARG A 1 75 ? 1.007 5.914 -10.778 1.00 98.44 75 ARG A O 1
ATOM 603 N N . GLY A 1 76 ? 0.091 7.738 -9.851 1.00 98.31 76 GLY A N 1
ATOM 604 C CA . GLY A 1 76 ? -0.861 8.004 -10.935 1.00 98.31 76 GLY A CA 1
ATOM 605 C C . GLY A 1 76 ? -2.012 6.997 -11.051 1.00 98.31 76 GLY A C 1
ATOM 606 O O . GLY A 1 76 ? -2.693 6.982 -12.069 1.00 98.31 76 GLY A O 1
ATOM 607 N N . ILE A 1 77 ? -2.256 6.178 -10.023 1.00 98.25 77 ILE A N 1
ATOM 608 C CA . ILE A 1 77 ? -3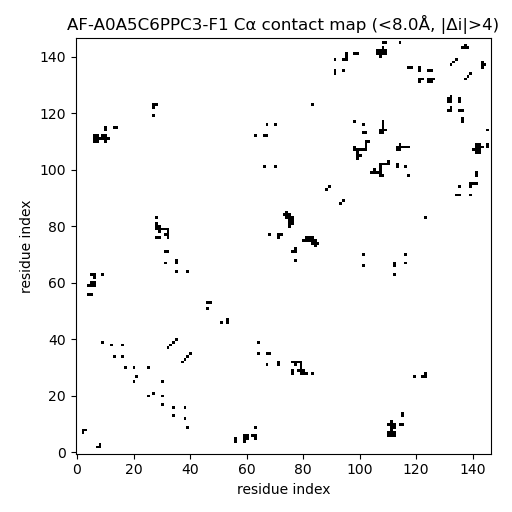.242 5.080 -10.032 1.00 98.25 77 ILE A CA 1
ATOM 609 C C . ILE A 1 77 ? -4.414 5.312 -9.066 1.00 98.25 77 ILE A C 1
ATOM 611 O O . ILE A 1 77 ? -5.110 4.378 -8.670 1.00 98.25 77 ILE A O 1
ATOM 615 N N . SER A 1 78 ? -4.677 6.561 -8.680 1.00 97.56 78 SER A N 1
ATOM 616 C CA . SER A 1 78 ? -5.764 6.913 -7.751 1.00 97.56 78 SER A CA 1
ATOM 617 C C . SER A 1 78 ? -7.173 6.664 -8.286 1.00 97.56 78 SER A C 1
ATOM 619 O O . SER A 1 78 ? -8.122 6.635 -7.509 1.00 97.56 78 SER A O 1
ATOM 621 N N . ASN A 1 79 ? -7.321 6.427 -9.589 1.00 96.19 79 ASN A N 1
ATOM 622 C CA . ASN A 1 79 ? -8.561 5.980 -10.226 1.00 96.19 79 ASN A CA 1
ATOM 623 C C . ASN A 1 79 ? -8.537 4.479 -10.595 1.00 96.19 79 ASN A C 1
ATOM 625 O O . ASN A 1 79 ? -9.423 4.005 -11.305 1.00 96.19 79 ASN A O 1
ATOM 629 N N . GLY A 1 80 ? -7.523 3.735 -10.137 1.00 95.12 80 GLY A N 1
ATOM 630 C CA . GLY A 1 80 ? -7.341 2.308 -10.405 1.00 95.12 80 GLY A CA 1
ATOM 631 C C . GLY A 1 80 ? -6.811 1.975 -11.804 1.00 95.12 80 GLY A C 1
ATOM 632 O O . GLY A 1 80 ? -6.682 0.796 -12.143 1.00 95.12 80 GLY A O 1
ATOM 633 N N . ARG A 1 81 ? -6.514 2.983 -12.632 1.00 94.12 81 ARG A N 1
ATOM 634 C CA . ARG A 1 81 ? -6.036 2.820 -14.010 1.00 94.12 81 ARG A CA 1
ATOM 635 C C . ARG A 1 81 ? -4.557 3.179 -14.100 1.00 94.12 81 ARG A C 1
ATOM 637 O O . ARG A 1 81 ? -4.106 4.096 -13.428 1.00 94.12 81 ARG A O 1
ATOM 644 N N . GLY A 1 82 ? -3.823 2.443 -14.932 1.00 90.62 82 GLY A N 1
ATOM 645 C CA . GLY A 1 82 ? -2.439 2.762 -15.283 1.00 90.62 82 GLY A CA 1
ATOM 646 C C . GLY A 1 82 ? -2.325 3.752 -16.456 1.00 90.62 82 GLY A C 1
ATOM 647 O O . GLY A 1 82 ? -3.348 4.198 -16.985 1.00 90.62 82 GLY A O 1
ATOM 648 N N . PRO A 1 83 ? -1.093 4.047 -16.909 1.00 95.12 83 PRO A N 1
ATOM 649 C CA . PRO A 1 83 ? 0.162 3.438 -16.460 1.00 95.12 83 PRO A CA 1
ATOM 650 C C . PRO A 1 83 ? 0.603 3.920 -15.072 1.00 95.12 83 PRO A C 1
ATOM 652 O O . PRO A 1 83 ? 0.249 5.012 -14.639 1.00 95.12 83 PRO A O 1
ATOM 655 N N . VAL A 1 84 ? 1.389 3.091 -14.380 1.00 97.62 84 VAL A N 1
ATOM 656 C CA . VAL A 1 84 ? 2.034 3.479 -13.118 1.00 97.62 84 VAL A CA 1
ATOM 657 C C . VAL A 1 84 ? 3.137 4.493 -13.416 1.00 97.62 84 VAL A C 1
ATOM 659 O O . VAL A 1 84 ? 3.941 4.288 -14.326 1.00 97.62 84 VAL A O 1
ATOM 662 N N . ILE A 1 85 ? 3.183 5.575 -12.643 1.00 97.81 85 ILE A N 1
ATOM 663 C CA . ILE A 1 85 ? 4.210 6.611 -12.756 1.00 97.81 85 ILE A CA 1
ATOM 664 C C . ILE A 1 85 ? 5.391 6.247 -11.860 1.00 97.81 85 ILE A C 1
ATOM 666 O O . ILE A 1 85 ? 5.258 6.152 -10.638 1.00 97.81 85 ILE A O 1
ATOM 670 N N . TRP A 1 86 ? 6.559 6.094 -12.479 1.00 96.94 86 TRP A N 1
ATOM 671 C CA . TRP A 1 86 ? 7.823 5.848 -11.795 1.00 96.94 86 TRP A CA 1
ATOM 672 C C . TRP A 1 86 ? 8.737 7.072 -11.881 1.00 96.94 86 TRP A C 1
ATOM 674 O O . TRP A 1 86 ? 8.728 7.773 -12.897 1.00 96.94 86 TRP A O 1
ATOM 684 N N . PRO A 1 87 ? 9.558 7.335 -10.850 1.00 95.75 87 PRO A N 1
ATOM 685 C CA . PRO A 1 87 ? 10.686 8.248 -10.980 1.00 95.75 87 PRO A CA 1
ATOM 686 C C . PRO A 1 87 ? 11.626 7.805 -12.110 1.00 95.75 87 PRO A C 1
ATOM 688 O O . PRO A 1 87 ? 11.795 6.608 -12.335 1.00 95.75 87 PRO A O 1
ATOM 691 N N . ALA A 1 88 ? 12.269 8.761 -12.787 1.00 93.56 88 ALA A N 1
ATOM 692 C CA . ALA A 1 88 ? 13.190 8.465 -13.891 1.00 93.56 88 ALA A CA 1
ATOM 693 C C . ALA A 1 88 ? 14.357 7.554 -13.462 1.00 93.56 88 ALA A C 1
ATOM 695 O O . ALA A 1 88 ? 14.722 6.637 -14.189 1.00 93.56 88 ALA A O 1
ATOM 696 N N . ASN A 1 89 ? 14.889 7.784 -12.257 1.00 94.50 89 ASN A N 1
ATOM 697 C CA . ASN A 1 89 ? 15.840 6.897 -11.594 1.00 94.50 89 ASN A CA 1
ATOM 698 C C . ASN A 1 89 ? 15.133 6.246 -10.406 1.00 94.50 89 ASN A C 1
ATOM 700 O O . ASN A 1 89 ? 14.664 6.946 -9.505 1.00 94.50 89 ASN A O 1
ATOM 704 N N . TYR A 1 90 ? 15.031 4.918 -10.415 1.00 95.69 90 TYR A N 1
ATOM 705 C CA . TYR A 1 90 ? 14.350 4.167 -9.358 1.00 95.69 90 TYR A CA 1
ATOM 706 C C . TYR A 1 90 ? 15.083 2.869 -8.985 1.00 95.69 90 TYR A C 1
ATOM 708 O O . TYR A 1 90 ? 14.480 1.806 -8.800 1.00 95.69 90 TYR A O 1
ATOM 716 N N . GLY A 1 91 ? 16.413 2.968 -8.903 1.00 95.25 91 GLY A N 1
ATOM 717 C CA . GLY A 1 91 ? 17.288 1.908 -8.420 1.00 95.25 91 GLY A CA 1
ATOM 718 C C . GLY A 1 91 ? 17.267 1.791 -6.890 1.00 95.25 91 GLY A C 1
ATOM 719 O O . GLY A 1 91 ? 16.533 2.519 -6.220 1.00 95.25 91 GLY A O 1
ATOM 720 N N . PRO A 1 92 ? 18.055 0.869 -6.309 1.00 94.25 92 PRO A N 1
ATOM 721 C CA . PRO A 1 92 ? 18.036 0.603 -4.868 1.00 94.25 92 PRO A CA 1
ATOM 722 C C . PRO A 1 92 ? 18.243 1.852 -3.995 1.00 94.25 92 PRO A C 1
ATOM 724 O O . PRO A 1 92 ? 17.475 2.088 -3.066 1.00 94.25 92 PRO A O 1
ATOM 727 N N . ALA A 1 93 ? 19.220 2.702 -4.333 1.00 94.31 93 ALA A N 1
ATOM 728 C CA . ALA A 1 93 ? 19.513 3.912 -3.564 1.00 94.31 93 ALA A CA 1
ATOM 729 C C . ALA A 1 93 ? 18.372 4.943 -3.632 1.00 94.31 93 ALA A C 1
ATOM 731 O O . ALA A 1 93 ? 18.031 5.565 -2.623 1.00 94.31 93 ALA A O 1
ATOM 732 N N . GLU A 1 94 ? 17.750 5.119 -4.800 1.00 96.62 94 GLU A N 1
ATOM 733 C CA . GLU A 1 94 ? 16.606 6.019 -4.960 1.00 96.62 94 GLU A CA 1
ATOM 734 C C . GLU A 1 94 ? 15.365 5.474 -4.249 1.00 96.62 94 GLU A C 1
ATOM 736 O O . GLU A 1 94 ? 14.634 6.240 -3.613 1.00 96.62 94 GLU A O 1
ATOM 741 N N . ARG A 1 95 ? 15.140 4.153 -4.307 1.00 96.38 95 ARG A N 1
ATOM 742 C CA . ARG A 1 95 ? 14.046 3.489 -3.588 1.00 96.38 95 ARG A CA 1
ATOM 743 C C . ARG A 1 95 ? 14.161 3.694 -2.088 1.00 96.38 95 ARG A C 1
ATOM 745 O O . ARG A 1 95 ? 13.168 4.085 -1.489 1.00 96.38 95 ARG A O 1
ATOM 752 N N . ASP A 1 96 ? 15.348 3.558 -1.504 1.00 94.19 96 ASP A N 1
ATOM 753 C CA . ASP A 1 96 ? 15.564 3.816 -0.076 1.00 94.19 96 ASP A CA 1
ATOM 754 C C . ASP A 1 96 ? 15.149 5.232 0.336 1.00 94.19 96 ASP A C 1
ATOM 756 O O . ASP A 1 96 ? 14.493 5.425 1.363 1.00 94.19 96 ASP A O 1
ATOM 760 N N . GLN A 1 97 ? 15.486 6.242 -0.471 1.00 94.56 97 GLN A N 1
ATOM 761 C CA . GLN A 1 97 ? 15.079 7.618 -0.177 1.00 94.56 97 GLN A CA 1
ATOM 762 C C . GLN A 1 97 ? 13.574 7.820 -0.352 1.00 94.56 97 GLN A C 1
ATOM 764 O O . GLN A 1 97 ? 12.943 8.480 0.473 1.00 94.56 97 GLN A O 1
ATOM 769 N N . VAL A 1 98 ? 12.975 7.222 -1.383 1.00 95.88 98 VAL A N 1
ATOM 770 C CA . VAL A 1 98 ? 11.528 7.304 -1.609 1.00 95.88 98 VAL A CA 1
ATOM 771 C C . VAL A 1 98 ? 10.754 6.571 -0.515 1.00 95.88 98 VAL A C 1
ATOM 773 O O . VAL A 1 98 ? 9.804 7.129 0.026 1.00 95.88 98 VAL A O 1
ATOM 776 N N . TYR A 1 99 ? 11.168 5.377 -0.103 1.00 96.06 99 TYR A N 1
ATOM 777 C CA . TYR A 1 99 ? 10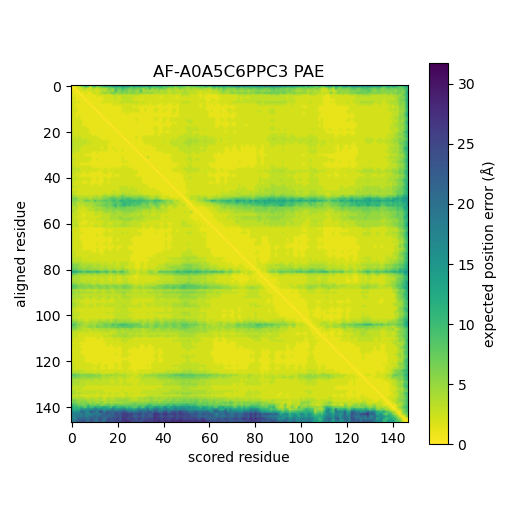.493 4.600 0.936 1.00 96.06 99 TYR A CA 1
ATOM 778 C C . TYR A 1 99 ? 10.524 5.303 2.298 1.00 96.06 99 TYR A C 1
ATOM 780 O O . TYR A 1 99 ? 9.543 5.241 3.044 1.00 96.06 99 TYR A O 1
ATOM 788 N N . LYS A 1 100 ? 11.572 6.078 2.611 1.00 95.19 100 LYS A N 1
ATOM 789 C CA . LYS A 1 100 ? 11.562 6.956 3.798 1.00 95.19 100 LYS A CA 1
ATOM 790 C C . LYS A 1 100 ? 10.396 7.945 3.782 1.00 95.19 100 LYS A C 1
ATOM 792 O O . LYS A 1 100 ? 9.839 8.217 4.843 1.00 95.19 100 LYS A O 1
ATOM 797 N N . THR A 1 101 ? 9.972 8.429 2.611 1.00 96.06 101 THR A N 1
ATOM 798 C CA . THR A 1 101 ? 8.800 9.319 2.488 1.00 96.06 101 THR A CA 1
ATOM 799 C C . THR A 1 101 ? 7.467 8.606 2.741 1.00 96.06 101 THR A C 1
ATOM 801 O O . THR A 1 101 ? 6.484 9.254 3.107 1.00 96.06 101 THR A O 1
ATOM 804 N N . PHE A 1 102 ? 7.428 7.276 2.591 1.00 96.06 102 PHE A N 1
ATOM 805 C CA . PHE A 1 102 ? 6.240 6.463 2.881 1.00 96.06 102 PHE A CA 1
ATOM 806 C C . PHE A 1 102 ? 6.097 6.248 4.391 1.00 96.06 102 PHE A C 1
ATOM 808 O O . PHE A 1 102 ? 4.990 6.140 4.920 1.00 96.06 102 PHE A O 1
ATOM 815 N N . SER A 1 103 ? 7.231 6.222 5.089 1.00 94.19 103 SER A N 1
ATOM 816 C CA . SER A 1 103 ? 7.307 5.926 6.512 1.00 94.19 103 SER A CA 1
ATOM 817 C C . SER A 1 103 ? 6.714 7.012 7.410 1.00 94.19 103 SER A C 1
ATOM 819 O O . SER A 1 103 ? 6.621 8.186 7.050 1.00 94.19 103 SER A O 1
ATOM 821 N N . LEU A 1 104 ? 6.334 6.612 8.625 1.00 89.62 104 LEU A N 1
ATOM 822 C CA . LEU A 1 104 ? 5.902 7.547 9.666 1.00 89.62 104 LEU A CA 1
ATOM 823 C C . LEU A 1 104 ? 7.087 8.306 10.290 1.00 89.62 104 LEU A C 1
ATOM 825 O O . LEU A 1 104 ? 6.955 9.481 10.614 1.00 89.62 104 LEU A O 1
ATOM 829 N N . SER A 1 105 ? 8.230 7.638 10.481 1.00 88.81 105 SER A N 1
ATOM 830 C CA . SER A 1 105 ? 9.347 8.155 11.290 1.00 88.81 105 SER A CA 1
ATOM 831 C C . SER A 1 105 ? 10.732 7.809 10.726 1.00 88.81 105 SER A C 1
ATOM 833 O O . SER A 1 105 ? 11.665 7.533 11.477 1.00 88.81 105 SER A O 1
ATOM 835 N N . GLY A 1 106 ? 10.865 7.749 9.401 1.00 88.06 106 GLY A N 1
ATOM 836 C CA . GLY A 1 106 ? 12.128 7.490 8.701 1.00 88.06 106 GLY A CA 1
ATOM 837 C C . GLY A 1 106 ? 12.509 6.014 8.556 1.00 88.06 106 GLY A C 1
ATOM 838 O O . GLY A 1 106 ? 13.424 5.712 7.795 1.00 88.06 106 GLY A O 1
ATOM 839 N N . TRP A 1 107 ? 11.810 5.092 9.228 1.00 90.38 107 TRP A N 1
ATOM 840 C CA . TRP A 1 107 ? 12.024 3.649 9.083 1.00 90.38 107 TRP A CA 1
ATOM 841 C C . TRP A 1 107 ? 10.900 3.020 8.259 1.00 90.38 107 TRP A C 1
ATOM 843 O O . TRP A 1 107 ? 9.829 2.696 8.776 1.00 90.38 107 TRP A O 1
ATOM 853 N N . ALA A 1 108 ? 11.149 2.898 6.958 1.00 92.94 108 ALA A N 1
ATOM 854 C CA . ALA A 1 108 ? 10.181 2.420 5.982 1.00 92.94 108 ALA A CA 1
ATOM 855 C C . ALA A 1 108 ? 9.810 0.946 6.173 1.00 92.94 108 ALA A C 1
ATOM 857 O O . ALA A 1 108 ? 10.681 0.116 6.415 1.00 92.94 108 ALA A O 1
ATOM 858 N N . GLY A 1 109 ? 8.523 0.628 6.044 1.00 93.44 109 GLY A N 1
ATOM 859 C CA . GLY A 1 109 ? 7.995 -0.739 6.122 1.00 93.44 109 GLY A CA 1
ATOM 860 C C . GLY A 1 109 ? 7.836 -1.270 7.548 1.00 93.44 109 GLY A C 1
ATOM 861 O O . GLY A 1 109 ? 7.593 -2.458 7.758 1.00 93.44 109 GLY A O 1
ATOM 862 N N . ARG A 1 110 ? 7.998 -0.408 8.557 1.00 93.31 110 ARG A N 1
ATOM 863 C CA . ARG A 1 110 ? 7.843 -0.787 9.969 1.00 93.31 110 ARG A CA 1
ATOM 864 C C . ARG A 1 110 ? 6.396 -0.677 10.456 1.00 93.31 110 ARG A C 1
ATOM 866 O O . ARG A 1 110 ? 6.057 -1.253 11.487 1.00 93.31 110 ARG A O 1
ATOM 873 N N . SER A 1 111 ? 5.558 0.097 9.776 1.00 95.50 111 SER A N 1
ATOM 874 C CA . SER A 1 111 ? 4.209 0.431 10.227 1.00 95.50 111 SER A CA 1
ATOM 875 C C . SER A 1 111 ? 3.153 -0.265 9.371 1.00 95.50 111 SER A C 1
ATOM 877 O O . SER A 1 111 ? 3.394 -0.687 8.242 1.00 95.50 111 SER A O 1
ATOM 879 N N . GLY A 1 112 ? 1.937 -0.385 9.906 1.00 96.38 112 GLY A N 1
ATOM 880 C CA . GLY A 1 112 ? 0.861 -1.061 9.183 1.00 96.38 112 GLY A CA 1
ATOM 881 C C . GLY A 1 112 ? 0.436 -0.340 7.898 1.00 96.38 112 GLY A C 1
ATOM 882 O O . GLY A 1 112 ? -0.092 -0.988 7.003 1.00 96.38 112 GLY A O 1
ATOM 883 N N . HIS A 1 113 ? 0.681 0.967 7.748 1.00 97.81 113 HIS A N 1
ATOM 884 C CA . HIS A 1 113 ? 0.352 1.677 6.507 1.00 97.81 113 HIS A CA 1
ATOM 885 C C . HIS A 1 113 ? 1.398 1.483 5.409 1.00 97.81 113 HIS A C 1
ATOM 887 O O . HIS A 1 113 ? 1.014 1.307 4.257 1.00 97.81 113 HIS A O 1
ATOM 893 N N . ASP A 1 114 ? 2.690 1.521 5.745 1.00 97.56 114 ASP A N 1
ATOM 894 C CA . ASP A 1 114 ? 3.774 1.556 4.761 1.00 97.56 114 ASP A CA 1
ATOM 895 C C . ASP A 1 114 ? 4.297 0.170 4.379 1.00 97.56 114 ASP A C 1
ATOM 897 O O . ASP A 1 114 ? 4.691 -0.014 3.232 1.00 97.56 114 ASP A O 1
ATOM 901 N N . ALA A 1 115 ? 4.239 -0.827 5.266 1.00 97.31 115 ALA A N 1
ATOM 902 C CA . ALA A 1 115 ? 4.624 -2.200 4.927 1.00 97.31 115 ALA A CA 1
ATOM 903 C C . ALA A 1 115 ? 3.832 -2.770 3.723 1.00 97.31 115 ALA A C 1
ATOM 905 O O . ALA A 1 115 ? 4.452 -3.109 2.710 1.00 97.31 115 ALA A O 1
ATOM 906 N N . PRO A 1 116 ? 2.481 -2.818 3.740 1.00 98.31 116 PRO A N 1
ATOM 907 C CA . PRO A 1 116 ? 1.708 -3.254 2.573 1.00 98.31 116 PRO A CA 1
ATOM 908 C C . PRO A 1 116 ? 1.806 -2.295 1.375 1.00 98.31 116 PRO A C 1
ATOM 910 O O . PRO A 1 116 ? 1.590 -2.717 0.240 1.00 98.31 116 PRO A O 1
ATOM 913 N N . MET A 1 117 ? 2.137 -1.020 1.595 1.00 98.56 117 MET A N 1
ATOM 914 C CA . MET A 1 117 ? 2.330 -0.040 0.521 1.00 98.56 117 MET A CA 1
ATOM 915 C C . MET A 1 117 ? 3.615 -0.308 -0.266 1.00 98.56 117 MET A C 1
ATOM 917 O O . MET A 1 117 ? 3.572 -0.335 -1.491 1.00 98.56 117 MET A O 1
ATOM 921 N N . ILE A 1 118 ? 4.732 -0.569 0.420 1.00 98.19 118 ILE A N 1
ATOM 922 C CA . ILE A 1 118 ? 6.009 -0.945 -0.207 1.00 98.19 118 ILE A CA 1
ATOM 923 C C . ILE A 1 118 ? 5.868 -2.284 -0.933 1.00 98.19 118 ILE A C 1
ATOM 925 O O . ILE A 1 118 ? 6.330 -2.419 -2.063 1.00 98.19 118 ILE A O 1
ATOM 929 N N . ALA A 1 119 ? 5.161 -3.251 -0.338 1.00 98.00 119 ALA A N 1
ATOM 930 C CA . ALA A 1 119 ? 4.880 -4.525 -0.995 1.00 98.00 119 ALA A CA 1
ATOM 931 C C . ALA A 1 119 ? 4.060 -4.347 -2.287 1.00 98.00 119 ALA A C 1
ATOM 933 O O . ALA A 1 119 ? 4.389 -4.941 -3.314 1.00 98.00 119 ALA A O 1
ATOM 934 N N . LEU A 1 120 ? 3.020 -3.501 -2.270 1.00 98.31 120 LEU A N 1
ATOM 935 C CA . LEU A 1 120 ? 2.257 -3.174 -3.478 1.00 98.31 120 LEU A CA 1
ATOM 936 C C . LEU A 1 120 ? 3.128 -2.462 -4.522 1.00 98.31 120 LEU A C 1
ATOM 938 O O . LEU A 1 120 ? 3.033 -2.772 -5.707 1.00 98.31 120 LEU A O 1
ATOM 942 N N . ASP A 1 121 ? 3.987 -1.541 -4.090 1.00 98.38 121 ASP A N 1
ATOM 943 C CA . ASP A 1 121 ? 4.909 -0.827 -4.971 1.00 98.38 121 ASP A CA 1
ATOM 944 C C . ASP A 1 121 ? 5.874 -1.780 -5.682 1.00 98.38 121 ASP A C 1
ATOM 946 O O . ASP A 1 121 ? 6.078 -1.694 -6.894 1.00 98.38 121 ASP A O 1
ATOM 950 N N . ALA A 1 122 ? 6.404 -2.753 -4.945 1.00 97.94 122 ALA A N 1
ATOM 951 C CA . ALA A 1 122 ? 7.253 -3.792 -5.496 1.00 97.94 122 ALA A CA 1
ATOM 952 C C . ALA A 1 122 ? 6.506 -4.665 -6.517 1.00 97.94 122 ALA A C 1
ATOM 954 O O . ALA A 1 122 ? 7.020 -4.875 -7.613 1.00 97.94 122 ALA A O 1
ATOM 955 N N . LEU A 1 123 ? 5.276 -5.098 -6.212 1.00 97.50 123 LEU A N 1
ATOM 956 C CA . LEU A 1 123 ? 4.439 -5.877 -7.137 1.00 97.50 123 LEU A CA 1
ATOM 957 C C . LEU A 1 123 ? 4.133 -5.114 -8.433 1.00 97.50 123 LEU A C 1
ATOM 959 O O . LEU A 1 123 ? 4.214 -5.682 -9.522 1.00 97.50 123 LEU A O 1
ATOM 963 N N . LEU A 1 124 ? 3.803 -3.824 -8.328 1.00 97.56 124 LEU A N 1
ATOM 964 C CA . LEU A 1 124 ? 3.545 -2.966 -9.487 1.00 97.56 124 LEU A CA 1
ATOM 965 C C . LEU A 1 124 ? 4.794 -2.776 -10.357 1.00 97.56 124 LEU A C 1
ATOM 967 O O . LEU A 1 124 ? 4.668 -2.652 -11.574 1.00 97.56 124 LEU A O 1
ATOM 971 N N . GLY A 1 125 ? 5.977 -2.709 -9.742 1.00 96.75 125 GLY A N 1
ATOM 972 C CA . GLY A 1 125 ? 7.241 -2.477 -10.441 1.00 96.75 125 GLY A CA 1
ATOM 973 C C . GLY A 1 125 ? 7.869 -3.731 -11.047 1.00 96.75 125 GLY A C 1
ATOM 974 O O . GLY A 1 125 ? 8.494 -3.638 -12.098 1.00 96.75 125 GLY A O 1
ATOM 975 N N . ALA A 1 126 ? 7.700 -4.885 -10.401 1.00 96.94 126 ALA A N 1
ATOM 976 C CA . ALA A 1 126 ? 8.342 -6.136 -10.794 1.00 96.94 126 ALA A CA 1
ATOM 977 C C . ALA A 1 126 ? 7.529 -6.961 -11.803 1.00 96.94 126 ALA A C 1
ATOM 979 O O . ALA A 1 126 ? 8.091 -7.732 -12.580 1.00 96.94 126 ALA A O 1
ATOM 980 N N . GLY A 1 127 ? 6.198 -6.827 -11.808 1.00 92.56 127 GLY A N 1
ATOM 981 C CA . GLY A 1 127 ? 5.346 -7.669 -12.645 1.00 92.56 127 GLY A CA 1
ATOM 982 C C . GLY A 1 127 ? 5.537 -9.154 -12.315 1.00 92.56 127 GLY A C 1
ATOM 983 O O . GLY A 1 127 ? 5.248 -9.582 -11.201 1.00 92.56 127 GLY A O 1
ATOM 984 N N . SER A 1 128 ? 5.998 -9.946 -13.287 1.00 94.00 128 SER A N 1
ATOM 985 C CA . SER A 1 128 ? 6.273 -11.383 -13.118 1.00 94.00 128 SER A CA 1
ATOM 986 C C . SER A 1 128 ? 7.736 -11.713 -12.793 1.00 94.00 128 SER A C 1
ATOM 988 O O . SER A 1 128 ? 8.081 -12.892 -12.738 1.00 94.00 128 SER A O 1
ATOM 990 N N . ASP A 1 129 ? 8.601 -10.710 -12.630 1.00 97.88 129 ASP A N 1
ATOM 991 C CA . ASP A 1 129 ? 10.021 -10.903 -12.337 1.00 97.88 129 ASP A CA 1
ATOM 992 C C . ASP A 1 129 ? 10.247 -11.065 -10.826 1.00 97.88 129 ASP A C 1
ATOM 994 O O . ASP A 1 129 ? 10.047 -10.144 -10.032 1.00 97.88 129 ASP A O 1
ATOM 998 N N . TRP A 1 130 ? 10.647 -12.270 -10.419 1.00 96.56 130 TRP A N 1
ATOM 999 C CA . TRP A 1 130 ? 10.899 -12.590 -9.016 1.00 96.56 130 TRP A CA 1
ATOM 1000 C C . TRP A 1 130 ? 12.137 -11.881 -8.454 1.00 96.56 130 TRP A C 1
ATOM 1002 O O . TRP A 1 130 ? 12.114 -11.436 -7.305 1.00 96.56 130 TRP A O 1
ATOM 1012 N N . GLU A 1 131 ? 13.211 -11.762 -9.236 1.00 96.69 131 GLU A N 1
ATOM 1013 C CA . GLU A 1 131 ? 14.439 -11.108 -8.777 1.00 96.69 131 GLU A CA 1
ATOM 1014 C C . GLU A 1 131 ? 14.194 -9.614 -8.571 1.00 96.69 131 GLU A C 1
ATOM 1016 O O . GLU A 1 131 ? 14.582 -9.057 -7.541 1.00 96.69 131 GLU A O 1
ATOM 1021 N N . GLU A 1 132 ? 13.456 -8.985 -9.488 1.00 96.69 132 GLU A N 1
ATOM 1022 C CA . GLU A 1 132 ? 13.061 -7.585 -9.357 1.00 96.69 132 GLU A CA 1
ATOM 1023 C C . GLU A 1 132 ? 12.098 -7.371 -8.179 1.00 96.69 132 GLU A C 1
ATOM 1025 O O . GLU A 1 132 ? 12.221 -6.384 -7.447 1.00 96.69 132 GLU A O 1
ATOM 1030 N N . LEU A 1 133 ? 11.177 -8.310 -7.930 1.00 97.00 133 LEU A N 1
ATOM 1031 C CA . LEU A 1 133 ? 10.292 -8.257 -6.764 1.00 97.00 133 LEU A CA 1
ATOM 1032 C C . LEU A 1 133 ? 11.101 -8.274 -5.465 1.00 97.00 133 LEU A C 1
ATOM 1034 O O . LEU A 1 133 ? 10.893 -7.422 -4.598 1.00 97.00 133 LEU A O 1
ATOM 1038 N N . MET A 1 134 ? 12.049 -9.203 -5.343 1.00 95.12 134 MET A N 1
ATOM 1039 C CA . MET A 1 134 ? 12.906 -9.321 -4.162 1.00 95.12 134 MET A CA 1
ATOM 1040 C C . MET A 1 134 ? 13.817 -8.101 -3.997 1.00 95.12 134 MET A C 1
ATOM 1042 O O . MET A 1 134 ? 13.917 -7.557 -2.897 1.00 95.12 134 MET A O 1
ATOM 1046 N N . SER A 1 135 ? 14.397 -7.603 -5.091 1.00 94.81 135 SER A N 1
ATOM 1047 C CA . SER A 1 135 ? 15.200 -6.373 -5.114 1.00 94.81 135 SER A CA 1
ATOM 1048 C C . SER A 1 135 ? 14.423 -5.151 -4.613 1.00 94.81 135 SER A C 1
ATOM 1050 O O . SER A 1 135 ? 14.995 -4.245 -4.007 1.00 94.81 135 SER A O 1
ATOM 1052 N N . ARG A 1 136 ? 13.109 -5.089 -4.856 1.00 95.44 136 ARG A N 1
ATOM 1053 C CA . ARG A 1 136 ? 12.256 -3.965 -4.439 1.00 95.44 136 ARG A CA 1
ATOM 1054 C C . ARG A 1 136 ? 11.674 -4.109 -3.039 1.00 95.44 136 ARG A C 1
ATOM 1056 O O . ARG A 1 136 ? 11.576 -3.097 -2.346 1.00 95.44 136 ARG A O 1
ATOM 1063 N N . ALA A 1 137 ? 11.225 -5.310 -2.674 1.00 92.75 137 ALA A N 1
ATOM 1064 C CA . ALA A 1 137 ? 10.445 -5.561 -1.461 1.00 92.75 137 ALA A CA 1
ATOM 1065 C C . ALA A 1 137 ? 11.281 -6.060 -0.282 1.00 92.75 137 ALA A C 1
ATOM 1067 O O . ALA A 1 137 ? 10.945 -5.755 0.856 1.00 92.75 137 ALA A O 1
ATOM 1068 N N . ALA A 1 138 ? 12.319 -6.858 -0.542 1.00 88.50 138 ALA A N 1
ATOM 1069 C CA . ALA A 1 138 ? 13.047 -7.580 0.501 1.00 88.50 138 ALA A CA 1
ATOM 1070 C C . ALA A 1 138 ? 14.444 -7.010 0.777 1.00 88.50 138 ALA A C 1
ATOM 1072 O O . ALA A 1 138 ? 14.959 -7.215 1.867 1.00 88.50 138 ALA A O 1
ATOM 1073 N N . PHE A 1 139 ? 15.054 -6.315 -0.188 1.00 88.56 139 PHE A N 1
ATOM 1074 C CA . PHE A 1 139 ? 16.404 -5.754 -0.064 1.00 88.56 139 PHE A CA 1
ATOM 1075 C C . PHE A 1 139 ? 16.362 -4.226 -0.174 1.00 88.56 139 PHE A C 1
ATOM 1077 O O . PHE A 1 139 ? 16.525 -3.658 -1.256 1.00 88.56 139 PHE A O 1
ATOM 1084 N N . HIS A 1 140 ? 16.091 -3.554 0.943 1.00 85.94 140 HIS A N 1
ATOM 1085 C CA . HIS A 1 140 ? 16.035 -2.096 1.038 1.00 85.94 140 HIS A CA 1
ATOM 1086 C C . HIS A 1 140 ? 16.369 -1.651 2.469 1.00 85.94 140 HIS A C 1
ATOM 1088 O O . HIS A 1 140 ? 16.025 -2.330 3.429 1.00 85.94 140 HIS A O 1
ATOM 1094 N N . GLY A 1 141 ? 16.939 -0.460 2.661 1.00 79.50 141 GLY A N 1
ATOM 1095 C CA . GLY A 1 141 ? 17.419 0.044 3.962 1.00 79.50 141 GLY A CA 1
ATOM 1096 C C . GLY A 1 141 ? 16.343 0.333 5.026 1.00 79.50 141 GLY A C 1
ATOM 1097 O O . GLY A 1 141 ? 16.585 1.089 5.968 1.00 79.50 141 GLY A O 1
ATOM 1098 N N . GLY A 1 142 ? 15.135 -0.208 4.859 1.00 76.81 142 GLY A N 1
ATOM 1099 C CA . GLY A 1 142 ? 14.020 -0.149 5.796 1.00 76.81 142 GLY A CA 1
ATOM 1100 C C . GLY A 1 142 ? 13.864 -1.457 6.577 1.00 76.81 142 GLY A C 1
ATOM 1101 O O . GLY A 1 142 ? 14.834 -2.118 6.924 1.00 76.81 142 GLY A O 1
ATOM 1102 N N . ASN A 1 143 ? 12.633 -1.808 6.940 1.00 68.00 143 ASN A N 1
ATOM 1103 C CA . ASN A 1 143 ? 12.329 -3.073 7.595 1.00 68.00 143 ASN A CA 1
ATOM 1104 C C . ASN A 1 143 ? 12.118 -4.181 6.550 1.00 68.00 143 ASN A C 1
ATOM 1106 O O . ASN A 1 143 ? 11.042 -4.280 5.969 1.00 68.00 143 ASN A O 1
ATOM 1110 N N . GLU A 1 144 ? 13.140 -5.007 6.344 1.00 57.16 144 GLU A N 1
ATOM 1111 C CA . GLU A 1 144 ? 13.182 -6.061 5.315 1.00 57.16 144 GLU A CA 1
ATOM 1112 C C . GLU A 1 144 ? 12.447 -7.355 5.721 1.00 57.16 144 GLU A C 1
ATOM 1114 O O . GLU A 1 144 ? 12.037 -8.143 4.872 1.00 57.16 144 GLU A O 1
ATOM 1119 N N . MET A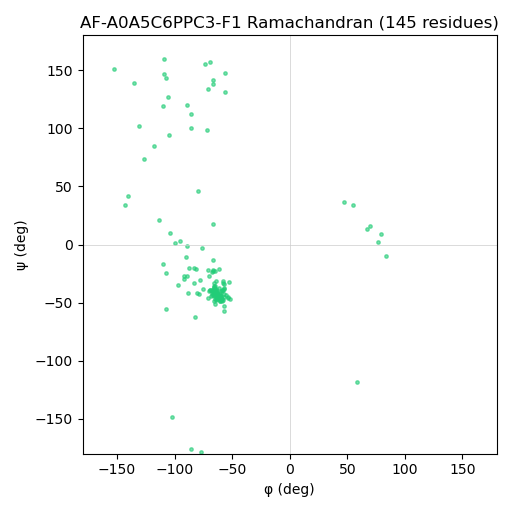 1 145 ? 12.235 -7.578 7.027 1.00 54.25 145 MET A N 1
ATOM 112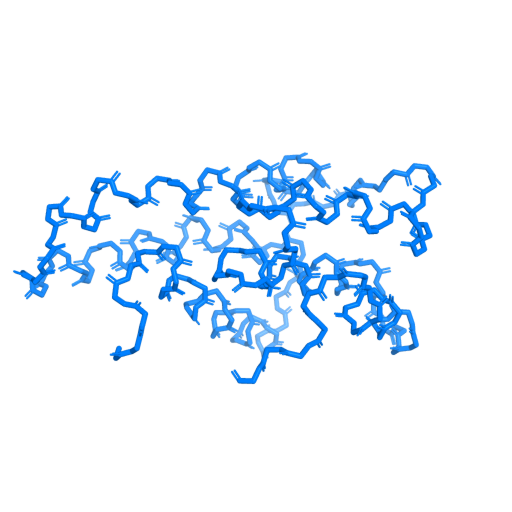0 C CA . MET A 1 145 ? 11.467 -8.711 7.556 1.00 54.25 145 MET A CA 1
ATOM 1121 C C . MET A 1 145 ? 10.431 -8.230 8.573 1.00 54.25 145 MET A C 1
ATOM 1123 O O . MET A 1 145 ? 10.739 -7.970 9.736 1.00 54.25 145 MET A O 1
ATOM 1127 N N . THR A 1 146 ? 9.170 -8.152 8.155 1.00 52.31 146 THR A N 1
ATOM 1128 C CA . THR A 1 146 ? 8.040 -8.107 9.090 1.00 52.31 146 THR A CA 1
ATOM 1129 C C . THR A 1 146 ? 7.892 -9.499 9.711 1.00 52.31 146 THR A C 1
ATOM 1131 O O . THR A 1 146 ? 7.380 -10.417 9.079 1.00 52.31 146 THR A O 1
ATOM 1134 N N . LYS A 1 147 ? 8.436 -9.679 10.920 1.00 35.09 147 LYS A N 1
ATOM 1135 C CA . LYS A 1 147 ? 8.224 -10.885 11.735 1.00 35.09 147 LYS A CA 1
ATOM 1136 C C . LYS A 1 147 ? 6.851 -10.879 12.395 1.00 35.09 147 LYS A C 1
ATOM 1138 O O . LYS A 1 147 ? 6.417 -9.785 12.823 1.00 35.09 147 LYS A O 1
#